Protein AF-A0A2G1Z2D2-F1 (afdb_monomer_lite)

Foldseek 3Di:
DDPDPDVLQDADDDDDVVCVVVCVVVLQVVLCPDPPNPVDSCPVQDADPVRHSCPVVQVVVQVVCVVVPNDDPQDTPCVVVVVVLVQCVVQVNDPLVSCRNSSPPVHDDDDPDPVCHPPGPGDDD

Sequence (125 aa):
MSKKKTVQSQRRVPLHSTLIKSGFPEYLDAATKSENYNKRLFPEIKKGSDGYYSHNYSKKFSRYIKAIKIKTPKTVFHSLRHNFKDALDMGGVEDSHQDALMGHTDYKKAKSTYVFCEKYPVFTR

Radius of gyration: 17.02 Å; chains: 1; bounding box: 34×38×42 Å

Structure (mmCIF, N/CA/C/O backbone):
data_AF-A0A2G1Z2D2-F1
#
_entry.id   AF-A0A2G1Z2D2-F1
#
loop_
_atom_site.group_PDB
_atom_site.id
_atom_site.type_symbol
_atom_site.label_atom_id
_atom_site.label_alt_id
_atom_site.label_comp_id
_atom_site.label_asym_id
_atom_site.label_entity_id
_atom_site.label_seq_id
_atom_site.pdbx_PDB_ins_code
_atom_site.Cartn_x
_atom_site.Cartn_y
_atom_site.Cartn_z
_atom_site.occupancy
_atom_site.B_iso_or_equiv
_atom_site.auth_seq_id
_atom_site.auth_comp_id
_atom_site.auth_asym_id
_atom_site.auth_atom_id
_atom_site.pdbx_PDB_model_num
ATOM 1 N N . MET A 1 1 ? 14.644 19.393 8.435 1.00 39.84 1 MET A N 1
ATOM 2 C CA . MET A 1 1 ? 15.428 18.516 7.532 1.00 39.84 1 MET A CA 1
ATOM 3 C C . MET A 1 1 ? 15.294 17.069 8.010 1.00 39.84 1 MET A C 1
ATOM 5 O O . MET A 1 1 ? 15.581 16.827 9.171 1.00 39.84 1 MET A O 1
ATOM 9 N N . SER A 1 2 ? 14.835 16.117 7.188 1.00 38.75 2 SER A N 1
ATOM 10 C CA . SER A 1 2 ? 14.867 14.677 7.523 1.00 38.75 2 SER A CA 1
ATOM 11 C C . SER A 1 2 ? 15.668 13.945 6.444 1.00 38.75 2 SER A C 1
ATOM 13 O O . SER A 1 2 ? 15.372 14.080 5.256 1.00 38.75 2 SER A O 1
ATOM 15 N N . LYS A 1 3 ? 16.734 13.260 6.879 1.00 42.84 3 LYS A N 1
ATOM 16 C CA . LYS A 1 3 ? 17.691 12.488 6.071 1.00 42.84 3 LYS A CA 1
ATOM 17 C C . LYS A 1 3 ? 16.948 11.493 5.160 1.00 42.84 3 LYS A C 1
ATOM 19 O O . LYS A 1 3 ? 16.126 10.732 5.653 1.00 42.84 3 LYS A O 1
ATOM 24 N N . LYS A 1 4 ? 17.325 11.446 3.872 1.00 43.22 4 LYS A N 1
ATOM 25 C CA . LYS A 1 4 ? 16.846 10.539 2.794 1.00 43.22 4 LYS A CA 1
ATOM 26 C C . LYS A 1 4 ? 15.600 10.969 1.999 1.00 43.22 4 LYS A C 1
ATOM 28 O O . LYS A 1 4 ? 14.721 10.159 1.730 1.00 43.22 4 LYS A O 1
ATOM 33 N N . LYS A 1 5 ? 15.541 12.217 1.533 1.00 43.44 5 LYS A N 1
ATOM 34 C CA . LYS A 1 5 ? 14.667 12.594 0.404 1.00 43.44 5 LYS A CA 1
ATOM 35 C C . LYS A 1 5 ? 15.523 12.952 -0.807 1.00 43.44 5 LYS A C 1
ATOM 37 O O . LYS A 1 5 ? 15.599 14.110 -1.194 1.00 43.44 5 LYS A O 1
ATOM 42 N N . THR A 1 6 ? 16.245 11.980 -1.357 1.00 56.56 6 THR A N 1
ATOM 43 C CA . THR A 1 6 ? 16.881 12.165 -2.667 1.00 56.56 6 THR A CA 1
ATOM 44 C C . THR A 1 6 ? 15.793 12.111 -3.737 1.00 56.56 6 THR A C 1
ATOM 46 O O . THR A 1 6 ? 14.814 11.378 -3.587 1.00 56.56 6 THR A O 1
ATOM 49 N N . VAL A 1 7 ? 15.943 12.868 -4.828 1.00 56.59 7 VAL A N 1
ATOM 50 C CA . VAL A 1 7 ? 15.008 12.844 -5.975 1.00 56.59 7 VAL A CA 1
ATOM 51 C C . VAL A 1 7 ? 14.802 11.412 -6.495 1.00 56.59 7 VAL A C 1
ATOM 53 O O . VAL A 1 7 ? 13.710 11.046 -6.905 1.00 56.59 7 VAL A O 1
ATOM 56 N N . GLN A 1 8 ? 15.823 10.564 -6.347 1.00 58.69 8 GLN A N 1
ATOM 57 C CA . GLN A 1 8 ? 15.811 9.138 -6.683 1.00 58.69 8 GLN A CA 1
ATOM 58 C C . GLN A 1 8 ? 14.801 8.294 -5.878 1.00 58.69 8 GLN A C 1
ATOM 60 O O . GLN A 1 8 ? 14.470 7.190 -6.288 1.00 58.69 8 GLN A O 1
ATOM 65 N N . SER A 1 9 ? 14.294 8.789 -4.742 1.00 66.75 9 SER A N 1
ATOM 66 C CA . SER A 1 9 ? 13.276 8.089 -3.939 1.00 66.75 9 SER A CA 1
ATOM 67 C C . SER A 1 9 ? 11.844 8.287 -4.451 1.00 66.75 9 SER A C 1
ATOM 69 O O . SER A 1 9 ? 10.944 7.534 -4.067 1.00 66.75 9 SER A O 1
ATOM 71 N N . GLN A 1 10 ? 11.618 9.288 -5.310 1.00 78.19 10 GLN A N 1
ATOM 72 C CA . GLN A 1 10 ? 10.324 9.516 -5.942 1.00 78.19 10 GLN A CA 1
ATOM 73 C C . GLN A 1 10 ? 10.162 8.582 -7.138 1.00 78.19 10 GLN A C 1
ATOM 75 O O . GLN A 1 10 ? 11.018 8.519 -8.015 1.00 78.19 10 GLN A O 1
ATOM 80 N N . ARG A 1 11 ? 9.032 7.878 -7.190 1.00 82.00 11 ARG A N 1
ATOM 81 C CA . ARG A 1 11 ? 8.704 6.956 -8.278 1.00 82.00 11 ARG A CA 1
ATOM 82 C C . ARG A 1 11 ? 7.260 7.128 -8.714 1.00 82.00 11 ARG A C 1
ATOM 84 O O . ARG A 1 11 ? 6.391 7.432 -7.898 1.00 82.00 11 ARG A O 1
ATOM 91 N N . ARG A 1 12 ? 7.022 6.931 -10.009 1.00 82.19 12 ARG A N 1
ATOM 92 C CA . ARG A 1 12 ? 5.683 6.877 -10.599 1.00 82.19 12 ARG A CA 1
ATOM 93 C C . ARG A 1 12 ? 5.265 5.415 -10.675 1.00 82.19 12 ARG A C 1
ATOM 95 O O . ARG A 1 12 ? 5.968 4.614 -11.284 1.00 82.19 12 ARG A O 1
ATOM 102 N N . VAL A 1 13 ? 4.152 5.083 -10.029 1.00 84.31 13 VAL A N 1
ATOM 103 C CA . VAL A 1 13 ? 3.588 3.730 -9.999 1.00 84.31 13 VAL A CA 1
ATOM 104 C C . VAL A 1 13 ? 2.246 3.776 -10.729 1.00 84.31 13 VAL A C 1
ATOM 106 O O . VAL A 1 13 ? 1.425 4.628 -10.381 1.00 84.31 13 VAL A O 1
ATOM 109 N N . PRO A 1 14 ?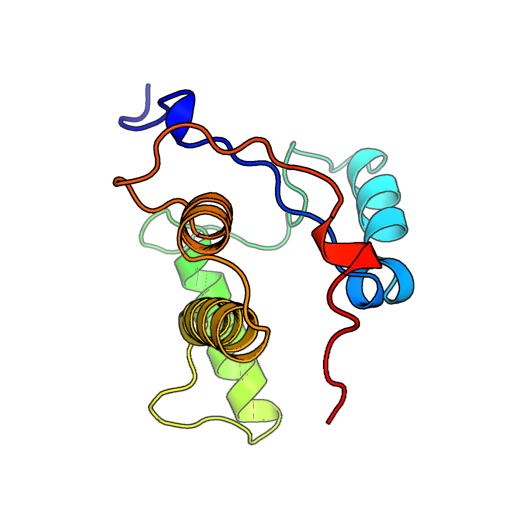 2.017 2.920 -11.740 1.00 84.56 14 PRO A N 1
ATOM 110 C CA . PRO A 1 14 ? 0.735 2.868 -12.425 1.00 84.56 14 PRO A CA 1
ATOM 111 C C . PRO A 1 14 ? -0.360 2.402 -11.461 1.00 84.56 14 PRO A C 1
ATOM 113 O O . PRO A 1 14 ? -0.146 1.508 -10.640 1.00 84.56 14 PRO A O 1
ATOM 116 N N . LEU A 1 15 ? -1.543 3.009 -11.563 1.00 84.06 15 LEU A N 1
ATOM 117 C CA . LEU A 1 15 ? -2.716 2.554 -10.824 1.00 84.06 15 LEU A CA 1
ATOM 118 C C . LEU A 1 15 ? -3.388 1.420 -11.589 1.00 84.06 15 LEU A C 1
ATOM 120 O O . LEU A 1 15 ? -3.710 1.551 -12.766 1.00 84.06 15 LEU A O 1
ATOM 124 N N . HIS A 1 16 ? -3.606 0.306 -10.898 1.00 85.56 16 HIS A N 1
ATOM 125 C CA . HIS A 1 16 ? -4.280 -0.845 -11.473 1.00 85.56 16 HIS A CA 1
ATOM 126 C C . HIS A 1 16 ? -5.771 -0.555 -11.724 1.00 85.56 16 HIS A C 1
ATOM 128 O O . HIS A 1 16 ? -6.414 0.120 -10.916 1.00 85.56 16 HIS A O 1
ATOM 134 N N . SER A 1 17 ? -6.353 -1.117 -12.789 1.00 88.38 17 SER A N 1
ATOM 135 C CA . SER A 1 17 ? -7.762 -0.896 -13.160 1.00 88.38 17 SER A CA 1
ATOM 136 C C . SER A 1 17 ? -8.745 -1.279 -12.048 1.00 88.38 17 SER A C 1
ATOM 138 O O . SER A 1 17 ? -9.753 -0.606 -11.860 1.00 88.38 17 SER A O 1
ATOM 140 N N . THR A 1 18 ? -8.430 -2.299 -11.245 1.00 89.62 18 THR A N 1
ATOM 141 C CA . THR A 1 18 ? -9.212 -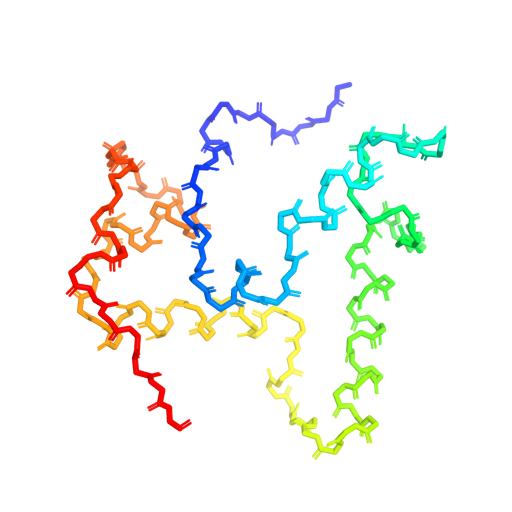2.663 -10.050 1.00 89.62 18 THR A CA 1
ATOM 142 C C . THR A 1 18 ? -9.284 -1.527 -9.031 1.00 89.62 18 THR A C 1
ATOM 144 O O . THR A 1 18 ? -10.342 -1.314 -8.452 1.00 89.62 18 THR A O 1
ATOM 147 N N . LEU A 1 19 ? -8.196 -0.772 -8.824 1.00 87.69 19 LEU A N 1
ATOM 148 C CA . LEU A 1 19 ? -8.198 0.370 -7.900 1.00 87.69 19 LEU A CA 1
ATOM 149 C C . LEU A 1 19 ? -9.063 1.509 -8.439 1.00 87.69 19 LEU A C 1
ATOM 151 O O . LEU A 1 19 ? -9.819 2.115 -7.682 1.00 87.69 19 LEU A O 1
ATOM 155 N N . ILE A 1 20 ? -8.996 1.748 -9.749 1.00 89.50 20 ILE A N 1
ATOM 156 C CA . ILE A 1 20 ? -9.851 2.724 -10.433 1.00 89.50 20 ILE A CA 1
ATOM 157 C C . ILE A 1 20 ? -11.320 2.335 -10.242 1.00 89.50 20 ILE A C 1
ATOM 159 O O . ILE A 1 20 ? -12.093 3.108 -9.694 1.00 89.50 20 ILE A O 1
ATOM 163 N N . LYS A 1 21 ? -11.679 1.090 -10.577 1.00 91.06 21 LYS A N 1
ATOM 164 C CA . LYS A 1 21 ? -13.044 0.561 -10.422 1.00 91.06 21 LYS A CA 1
ATOM 165 C C . LYS A 1 21 ? -13.531 0.544 -8.971 1.00 91.06 21 LYS A C 1
ATOM 167 O O . LYS A 1 21 ? -14.728 0.645 -8.741 1.00 91.06 21 LYS A O 1
ATOM 172 N N . SER A 1 22 ? -12.629 0.414 -7.996 1.00 92.44 22 SER A N 1
ATOM 173 C CA . SER A 1 22 ? -12.979 0.463 -6.569 1.00 92.44 22 SER A CA 1
ATOM 174 C C . SER A 1 22 ? -13.279 1.869 -6.038 1.00 92.44 22 SER A C 1
ATOM 176 O O . SER A 1 22 ? -13.572 2.007 -4.853 1.00 92.44 22 SER A O 1
ATOM 178 N N . GLY A 1 23 ? -13.196 2.904 -6.878 1.00 92.31 23 GLY A N 1
ATOM 179 C CA . GLY A 1 23 ? -13.510 4.274 -6.484 1.00 92.31 23 GLY A CA 1
ATOM 180 C C . GLY A 1 23 ? -12.318 5.062 -5.924 1.00 92.31 23 GLY A C 1
ATOM 181 O O . GLY A 1 23 ? -12.502 6.026 -5.179 1.00 92.31 23 GLY A O 1
ATOM 182 N N . PHE A 1 24 ? -11.075 4.624 -6.176 1.00 91.94 24 PHE A N 1
ATOM 183 C CA . PHE A 1 24 ? -9.894 5.295 -5.617 1.00 91.94 24 PHE A CA 1
ATOM 184 C C . PHE A 1 24 ? -9.698 6.735 -6.140 1.00 91.94 24 PHE A C 1
ATOM 186 O O . PHE A 1 24 ? -9.378 7.604 -5.325 1.00 91.94 24 PHE A O 1
ATOM 193 N N . PRO A 1 25 ? -9.884 7.033 -7.444 1.00 90.75 25 PRO A N 1
ATOM 194 C CA . PRO A 1 25 ? -9.832 8.407 -7.948 1.00 90.75 25 PRO A CA 1
ATOM 195 C C . PRO A 1 25 ? -10.869 9.331 -7.300 1.00 90.75 25 PRO A C 1
ATOM 197 O O . PRO A 1 25 ? -10.543 10.457 -6.930 1.00 90.75 25 PRO A O 1
ATOM 200 N N . GLU A 1 26 ? -12.088 8.840 -7.106 1.00 92.19 26 GLU A N 1
ATOM 201 C CA . GLU A 1 26 ? -13.205 9.559 -6.495 1.00 92.19 26 GLU A CA 1
ATOM 202 C C . GLU A 1 26 ? -12.912 9.852 -5.023 1.00 92.19 26 GLU A C 1
ATOM 204 O O . GLU A 1 26 ? -13.106 10.973 -4.552 1.00 92.19 26 GLU A O 1
ATOM 209 N N . TYR A 1 27 ? -12.365 8.867 -4.304 1.00 90.62 27 TYR A N 1
ATOM 210 C CA . TYR A 1 27 ? -11.886 9.059 -2.939 1.00 90.62 27 TYR A CA 1
ATOM 211 C C . TYR A 1 27 ? -10.787 10.127 -2.862 1.00 90.62 27 TYR A C 1
ATOM 213 O O . TYR A 1 27 ? -10.800 10.956 -1.952 1.00 90.62 27 TYR A O 1
ATOM 221 N N . LEU A 1 28 ? -9.846 10.132 -3.810 1.00 89.94 28 LEU A N 1
ATOM 222 C CA . LEU A 1 28 ? -8.770 11.121 -3.859 1.00 89.94 28 LEU A CA 1
ATOM 223 C C . LEU A 1 28 ? -9.313 12.531 -4.104 1.00 89.94 28 LEU A C 1
ATOM 225 O O . LEU A 1 28 ? -8.930 13.456 -3.388 1.00 89.94 28 LEU A O 1
ATOM 229 N N . ASP A 1 29 ? -10.225 12.689 -5.060 1.00 90.88 29 ASP A N 1
ATOM 230 C CA . ASP A 1 29 ? -10.868 13.972 -5.345 1.00 90.88 29 ASP A CA 1
ATOM 231 C C . ASP A 1 29 ? -11.623 14.496 -4.112 1.00 90.88 29 ASP A C 1
ATOM 233 O O . ASP A 1 29 ? -11.349 15.603 -3.639 1.00 90.88 29 ASP A O 1
ATOM 237 N N . ALA A 1 30 ? -12.466 13.658 -3.501 1.00 89.81 30 ALA A N 1
ATOM 238 C CA . ALA A 1 30 ? -13.200 14.000 -2.283 1.00 89.81 30 ALA A CA 1
ATOM 239 C C . ALA A 1 30 ? -12.268 14.364 -1.113 1.00 89.81 30 ALA A C 1
ATOM 241 O O . ALA A 1 30 ? -12.495 15.354 -0.414 1.00 89.81 30 ALA A O 1
ATOM 242 N N . ALA A 1 31 ? -11.187 13.604 -0.912 1.00 87.94 31 ALA A N 1
ATOM 243 C CA . ALA A 1 31 ? -10.222 13.862 0.152 1.00 87.94 31 ALA A CA 1
ATOM 244 C C . ALA A 1 31 ? -9.487 15.195 -0.042 1.00 87.94 31 ALA A C 1
ATOM 246 O O . ALA A 1 31 ? -9.243 15.894 0.938 1.00 87.94 31 ALA A O 1
ATOM 247 N N . THR A 1 32 ? -9.146 15.562 -1.282 1.00 86.19 32 THR A N 1
ATOM 248 C CA . THR A 1 32 ? -8.444 16.826 -1.577 1.00 86.19 32 THR A CA 1
ATOM 249 C C . THR A 1 32 ? -9.332 18.062 -1.462 1.00 86.19 32 THR A C 1
ATOM 251 O O . THR A 1 32 ? -8.822 19.141 -1.166 1.00 86.19 32 THR A O 1
ATOM 254 N N . LYS A 1 33 ? -10.645 17.905 -1.658 1.00 87.38 33 LYS A N 1
ATOM 255 C CA . LYS A 1 33 ? -11.643 18.980 -1.538 1.00 87.38 33 LYS A CA 1
ATOM 256 C C . LYS A 1 33 ? -12.194 19.151 -0.121 1.00 87.38 33 LYS A C 1
ATOM 258 O O . LYS A 1 33 ? -12.870 20.137 0.151 1.00 87.38 33 LYS A O 1
ATOM 263 N N . SER A 1 34 ? -11.930 18.207 0.780 1.00 84.69 34 SER A N 1
ATOM 264 C CA . SER A 1 34 ? -12.376 18.291 2.171 1.00 84.69 34 SER A CA 1
ATOM 265 C C . SER A 1 34 ? -11.671 19.425 2.922 1.00 84.69 34 SER A C 1
ATOM 267 O O . SER A 1 34 ? -10.454 19.573 2.835 1.00 84.69 34 SER A O 1
ATOM 269 N N . GLU A 1 35 ? -12.411 20.152 3.761 1.00 80.38 35 GLU A N 1
ATOM 270 C CA . GLU A 1 35 ? -11.862 21.177 4.666 1.00 80.38 35 GLU A CA 1
ATOM 271 C C . GLU A 1 35 ? -10.792 20.621 5.625 1.00 80.38 35 GLU A C 1
ATOM 273 O O . GLU A 1 35 ? -9.904 21.341 6.075 1.00 80.38 35 GLU A O 1
ATOM 278 N N . ASN A 1 36 ? -10.824 19.311 5.890 1.00 76.94 36 ASN A N 1
ATOM 279 C CA . ASN A 1 36 ? -9.856 18.615 6.739 1.00 76.94 36 ASN A CA 1
ATOM 280 C C . ASN A 1 36 ? -8.605 18.128 5.979 1.00 76.94 36 ASN A C 1
ATOM 282 O O . ASN A 1 36 ? -7.794 17.376 6.538 1.00 76.94 36 ASN A O 1
ATOM 286 N N . TYR A 1 37 ? -8.429 18.512 4.709 1.00 80.19 37 TYR A N 1
ATOM 287 C CA . TYR A 1 37 ? -7.289 18.085 3.904 1.00 80.19 37 TYR A CA 1
ATOM 288 C C . TYR A 1 37 ? -5.974 18.671 4.430 1.00 80.19 37 TYR A C 1
ATOM 290 O O . TYR A 1 37 ? -5.607 19.820 4.194 1.00 80.19 37 TYR A O 1
ATOM 298 N N . ASN A 1 38 ? -5.195 17.834 5.110 1.00 79.75 38 ASN A N 1
ATOM 299 C CA . ASN A 1 38 ? -3.917 18.212 5.715 1.00 79.75 38 ASN A CA 1
ATOM 300 C C . ASN A 1 38 ? -2.701 17.722 4.908 1.00 79.75 38 ASN A C 1
ATOM 302 O O . ASN A 1 38 ? -1.649 17.417 5.477 1.00 79.75 38 ASN A O 1
ATOM 306 N N . LYS A 1 39 ? -2.837 17.632 3.575 1.00 84.00 39 LYS A N 1
ATOM 307 C CA . LYS A 1 39 ? -1.838 17.057 2.647 1.00 84.00 39 LYS A CA 1
ATOM 308 C C . LYS A 1 39 ? -1.613 15.547 2.805 1.00 84.00 39 LYS A C 1
ATOM 310 O O . LYS A 1 39 ? -0.642 15.010 2.267 1.00 84.00 39 LYS A O 1
ATOM 315 N N . ARG A 1 40 ? -2.478 14.842 3.542 1.00 84.12 40 ARG A N 1
ATOM 316 C CA . ARG A 1 40 ? -2.475 13.377 3.638 1.00 84.12 40 ARG A CA 1
ATOM 317 C C . ARG A 1 40 ? -3.780 12.822 3.107 1.00 84.12 40 ARG A C 1
ATOM 319 O O . ARG A 1 40 ? -4.846 13.292 3.473 1.00 84.12 40 ARG A O 1
ATOM 326 N N . LEU A 1 41 ? -3.661 11.755 2.327 1.00 86.44 41 LEU A N 1
ATOM 327 C CA . LEU A 1 41 ? -4.811 11.054 1.776 1.00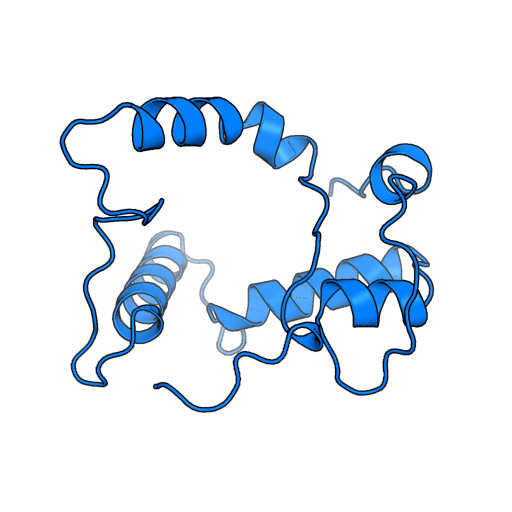 86.44 41 LEU A CA 1
ATOM 328 C C . LEU A 1 41 ? -5.588 10.264 2.848 1.00 86.44 41 LEU A C 1
ATOM 330 O O . LEU A 1 41 ? -6.800 10.192 2.779 1.00 86.44 41 LEU A O 1
ATOM 334 N N . PHE A 1 42 ? -4.890 9.744 3.867 1.00 87.31 42 PHE A N 1
ATOM 335 C CA . PHE A 1 42 ? -5.474 8.976 4.978 1.00 87.31 42 PHE A CA 1
ATOM 336 C C . PHE A 1 42 ? -5.234 9.696 6.323 1.00 87.31 42 PHE A C 1
ATOM 338 O O . PHE A 1 42 ? -4.258 9.381 7.031 1.00 87.31 42 PHE A O 1
ATOM 345 N N . PRO A 1 43 ? -6.026 10.735 6.657 1.00 85.25 43 PRO A N 1
ATOM 346 C CA . PRO A 1 43 ? -5.863 11.518 7.885 1.00 85.25 43 PRO A CA 1
ATOM 347 C C . PRO A 1 43 ? -6.192 10.730 9.165 1.00 85.25 43 PRO A C 1
ATOM 349 O O . PRO A 1 43 ? -5.661 11.036 10.234 1.00 85.25 43 PRO A O 1
ATOM 352 N N . GLU A 1 44 ? -7.002 9.678 9.070 1.00 85.12 44 GLU A N 1
ATOM 353 C CA . GLU A 1 44 ? -7.416 8.816 10.179 1.00 85.12 44 GLU A CA 1
ATOM 354 C C . GLU A 1 44 ? -6.281 7.931 10.725 1.00 85.12 44 GLU A C 1
ATOM 356 O O . GLU A 1 44 ? -6.343 7.438 11.857 1.00 85.12 44 GLU A O 1
ATOM 361 N N . ILE A 1 45 ? -5.211 7.734 9.946 1.00 88.25 45 ILE A N 1
ATOM 362 C CA . ILE A 1 45 ? -4.036 6.980 10.383 1.00 88.25 45 ILE A CA 1
ATOM 363 C C . ILE A 1 45 ? -3.173 7.881 11.270 1.00 88.25 45 ILE A C 1
ATOM 365 O O . ILE A 1 45 ? -2.384 8.697 10.790 1.00 88.25 45 ILE A O 1
ATOM 369 N N . LYS A 1 46 ? -3.287 7.688 12.586 1.00 88.62 46 LYS A N 1
ATOM 370 C CA . LYS A 1 46 ? -2.469 8.373 13.599 1.00 88.62 46 LYS A CA 1
ATOM 371 C C . LYS A 1 46 ? -1.076 7.745 13.717 1.00 88.62 46 LYS A C 1
ATOM 373 O O . LYS A 1 46 ? -0.918 6.538 13.514 1.00 88.62 46 LYS A O 1
ATOM 378 N N . LYS A 1 47 ? -0.070 8.546 14.089 1.00 90.00 47 LYS A N 1
ATOM 379 C CA . LYS A 1 47 ? 1.283 8.051 14.407 1.00 90.00 47 LYS A CA 1
ATOM 380 C C . LYS A 1 47 ? 1.235 7.069 15.581 1.00 90.00 47 LYS A C 1
ATOM 382 O O . LYS A 1 47 ? 0.449 7.259 16.508 1.00 90.00 47 LYS A O 1
ATOM 387 N N . GLY A 1 48 ? 2.052 6.023 15.517 1.00 87.81 48 GLY A N 1
ATOM 388 C CA . GLY A 1 48 ? 2.314 5.139 16.647 1.00 87.81 48 GLY A CA 1
ATOM 389 C C . GLY A 1 48 ? 3.234 5.785 17.677 1.00 87.81 48 GLY A C 1
ATOM 390 O O . GLY A 1 48 ? 3.722 6.900 17.487 1.00 87.81 48 GLY A O 1
ATOM 391 N N . SER A 1 49 ? 3.499 5.048 18.755 1.00 86.69 49 SER A N 1
ATOM 392 C CA . SER A 1 49 ? 4.454 5.438 19.801 1.00 86.69 49 SER A CA 1
ATOM 393 C C . SER A 1 49 ? 5.886 5.591 19.281 1.00 86.69 49 SER A C 1
ATOM 395 O O . SER A 1 49 ? 6.674 6.326 19.857 1.00 86.69 49 SER A O 1
ATOM 397 N N . ASP A 1 50 ? 6.211 4.937 18.166 1.00 86.56 50 ASP A N 1
ATOM 398 C CA . ASP A 1 50 ? 7.489 5.041 17.457 1.00 86.56 50 ASP A CA 1
ATOM 399 C C . ASP A 1 50 ? 7.584 6.275 16.538 1.00 86.56 50 ASP A C 1
ATOM 401 O O . ASP A 1 50 ? 8.576 6.460 15.835 1.00 86.56 50 ASP A O 1
ATOM 405 N N . GLY A 1 51 ? 6.546 7.118 16.506 1.00 88.25 51 GLY A N 1
ATOM 406 C CA . GLY A 1 51 ? 6.473 8.298 15.647 1.00 88.25 51 GLY A CA 1
ATOM 407 C C . GLY A 1 51 ? 6.151 7.993 14.179 1.00 88.25 51 GLY A C 1
ATOM 408 O O . GLY A 1 51 ? 5.971 8.933 13.392 1.00 88.25 51 GLY A O 1
ATOM 409 N N . TYR A 1 52 ? 6.014 6.717 13.802 1.00 88.56 52 TYR A N 1
ATOM 410 C CA . TYR A 1 52 ? 5.702 6.289 12.442 1.00 88.56 52 TYR A CA 1
ATOM 411 C C . TYR A 1 52 ? 4.210 5.997 12.266 1.00 88.56 52 TYR A C 1
ATOM 413 O O . TYR A 1 52 ? 3.512 5.497 13.144 1.00 88.56 52 TYR A O 1
ATOM 421 N N . TYR A 1 53 ? 3.693 6.279 11.072 1.00 88.44 53 TYR A N 1
ATOM 422 C CA . TYR A 1 53 ? 2.300 5.979 10.722 1.00 88.44 53 TYR A CA 1
ATOM 423 C C . TYR A 1 53 ? 2.067 4.491 10.429 1.00 88.44 53 TYR A C 1
ATOM 425 O O . TYR A 1 53 ? 0.959 3.982 10.601 1.00 88.44 53 TYR A O 1
ATOM 433 N N . SER A 1 54 ? 3.118 3.779 10.012 1.00 88.12 54 SER A N 1
ATOM 434 C CA . SER A 1 54 ? 3.070 2.352 9.689 1.00 88.12 54 SER A CA 1
ATOM 435 C C . SER A 1 54 ? 2.754 1.486 10.904 1.00 88.12 54 SER A C 1
ATOM 437 O O . SER A 1 54 ? 2.116 0.449 10.740 1.00 88.12 54 SER A O 1
ATOM 439 N N . HIS A 1 55 ? 3.144 1.900 12.111 1.00 88.12 55 HIS A N 1
ATOM 440 C CA . HIS A 1 55 ? 2.960 1.127 13.338 1.00 88.12 55 HIS A CA 1
ATOM 441 C C . HIS A 1 55 ? 1.490 0.800 13.613 1.00 88.12 55 HIS A C 1
ATOM 443 O O . HIS A 1 55 ? 1.082 -0.363 13.681 1.00 88.12 55 HIS A O 1
ATOM 449 N N . ASN A 1 56 ? 0.669 1.845 13.723 1.00 90.31 56 ASN A N 1
ATOM 450 C CA . ASN A 1 56 ? -0.753 1.704 14.010 1.00 90.31 56 ASN A CA 1
ATOM 451 C C . ASN A 1 56 ? -1.490 1.033 12.854 1.00 90.31 56 ASN A C 1
ATOM 453 O O . ASN A 1 56 ? -2.356 0.185 13.088 1.00 90.31 56 ASN A O 1
ATOM 457 N N . TYR A 1 57 ? -1.120 1.360 11.613 1.00 91.31 57 TYR A N 1
ATOM 458 C CA . TYR A 1 57 ? -1.743 0.752 10.446 1.00 91.31 57 TYR A CA 1
ATOM 459 C C . TYR A 1 57 ? -1.432 -0.745 10.341 1.00 91.31 57 TYR A C 1
ATOM 461 O O . TYR A 1 57 ? -2.341 -1.544 10.142 1.00 91.31 57 TYR A O 1
ATOM 469 N N . SER A 1 58 ? -0.185 -1.158 10.581 1.00 91.12 58 SER A N 1
ATOM 470 C CA . SER A 1 58 ? 0.215 -2.573 10.558 1.00 91.12 58 SER A CA 1
ATOM 471 C C . SER A 1 58 ? -0.520 -3.387 11.625 1.00 91.12 58 SER A C 1
ATOM 473 O O . SER A 1 58 ? -0.927 -4.525 11.370 1.00 91.12 58 SER A O 1
ATOM 475 N N . LYS A 1 59 ? -0.764 -2.797 12.805 1.00 90.50 59 LYS A N 1
ATOM 476 C CA . LYS A 1 59 ? -1.614 -3.390 13.850 1.00 90.50 59 LYS A CA 1
ATOM 477 C C . LYS A 1 59 ? -3.078 -3.491 13.408 1.00 90.50 59 LYS A C 1
ATOM 479 O O . LYS A 1 59 ? -3.679 -4.551 13.580 1.00 90.50 59 LYS A O 1
ATOM 484 N N . LYS A 1 60 ? -3.647 -2.430 12.816 1.00 92.19 60 LYS A N 1
ATOM 485 C CA . LYS A 1 60 ? -5.018 -2.432 12.263 1.00 92.19 60 LYS A CA 1
ATOM 486 C C . LYS A 1 60 ? -5.175 -3.514 11.191 1.00 92.19 60 LYS A C 1
ATOM 488 O O . LYS A 1 60 ? -6.088 -4.324 11.294 1.00 92.19 60 LYS A O 1
ATOM 493 N N . PHE A 1 61 ? -4.245 -3.584 10.241 1.00 92.81 61 PHE A N 1
ATOM 494 C CA . PHE A 1 61 ? -4.206 -4.606 9.196 1.00 92.81 61 PHE A CA 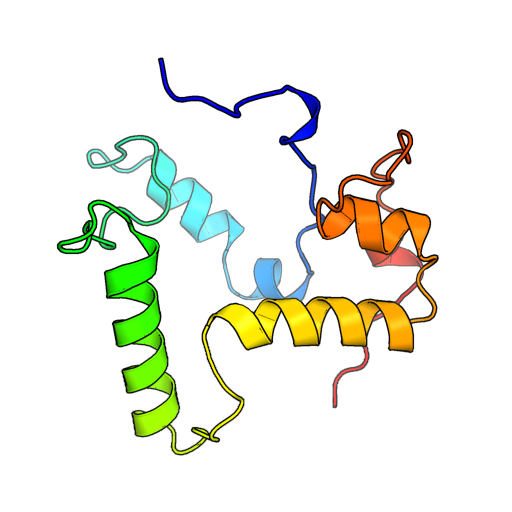1
ATOM 495 C C . PHE A 1 61 ? -4.114 -6.016 9.785 1.00 92.81 61 PHE A C 1
ATOM 497 O O . PHE A 1 61 ? -4.888 -6.890 9.415 1.00 92.81 61 PHE A O 1
ATOM 504 N N . SER A 1 62 ? -3.234 -6.226 10.769 1.00 92.44 62 SER A N 1
ATOM 505 C CA . SER A 1 62 ? -3.093 -7.524 11.441 1.00 92.44 62 SER A CA 1
ATOM 506 C C . SER A 1 62 ? -4.368 -7.962 12.168 1.00 92.44 62 SER A C 1
ATOM 508 O O . SER A 1 62 ? -4.670 -9.152 12.190 1.00 92.44 62 SER A O 1
ATOM 510 N N . ARG A 1 63 ? -5.122 -7.027 12.761 1.00 94.19 63 ARG A N 1
ATOM 511 C CA . ARG A 1 63 ? -6.443 -7.315 13.346 1.00 94.19 63 ARG A CA 1
ATOM 512 C C . ARG A 1 63 ? -7.479 -7.629 12.270 1.00 94.19 63 ARG A C 1
ATOM 514 O O . ARG A 1 63 ? -8.223 -8.586 12.431 1.00 94.19 63 ARG A O 1
ATOM 521 N N . TYR A 1 64 ? -7.482 -6.872 11.176 1.00 94.44 64 TYR A N 1
ATOM 522 C CA . TYR A 1 64 ? -8.390 -7.086 10.051 1.00 94.44 64 TYR A CA 1
ATOM 523 C C . TYR A 1 64 ? -8.240 -8.492 9.456 1.00 94.44 64 TYR A C 1
ATOM 525 O O . TYR A 1 64 ? -9.207 -9.245 9.442 1.00 94.44 64 TYR A O 1
ATOM 533 N N . ILE A 1 65 ? -7.023 -8.901 9.080 1.00 94.44 65 ILE A N 1
ATOM 534 C CA . ILE A 1 65 ? -6.777 -10.234 8.496 1.00 94.44 65 ILE A CA 1
ATOM 535 C C . ILE A 1 65 ? -7.074 -11.386 9.469 1.00 94.44 65 ILE A C 1
ATOM 537 O O . ILE A 1 65 ? -7.424 -12.481 9.035 1.00 94.44 65 ILE A O 1
ATOM 541 N N . LYS A 1 66 ? -6.958 -11.148 10.785 1.00 94.19 66 LYS A N 1
ATOM 542 C CA . LYS A 1 66 ? -7.409 -12.098 11.814 1.00 94.19 66 LYS A CA 1
ATOM 543 C C . LYS A 1 66 ? -8.934 -12.197 11.845 1.00 94.19 66 LYS A C 1
ATOM 545 O O . LYS A 1 66 ? -9.452 -13.305 11.892 1.00 94.19 66 LYS A O 1
ATOM 550 N N . ALA A 1 67 ? -9.637 -11.065 11.791 1.00 96.00 67 ALA A N 1
ATOM 551 C CA . ALA A 1 67 ? -11.098 -11.018 11.823 1.00 96.00 67 ALA A CA 1
ATOM 552 C C . ALA A 1 67 ? -11.726 -11.742 10.622 1.00 96.00 67 ALA A C 1
ATOM 554 O O . ALA A 1 67 ? -12.665 -12.510 10.798 1.00 96.00 67 ALA A O 1
ATOM 555 N N . ILE A 1 68 ? -11.152 -11.581 9.426 1.00 96.06 68 ILE A N 1
ATOM 556 C CA . ILE A 1 68 ? -11.595 -12.299 8.218 1.00 96.06 68 ILE A CA 1
ATOM 557 C C . ILE A 1 68 ? -10.984 -13.708 8.084 1.00 96.06 68 ILE A C 1
ATOM 559 O O . ILE A 1 68 ? -11.120 -14.337 7.043 1.00 96.06 68 ILE A O 1
ATOM 563 N N . LYS A 1 69 ? -10.309 -14.212 9.130 1.00 94.56 69 LYS A N 1
ATOM 564 C CA . LYS A 1 69 ? -9.769 -15.581 9.235 1.00 94.56 69 LYS A CA 1
ATOM 565 C C . LYS A 1 69 ? -8.744 -15.983 8.157 1.00 94.56 69 LYS A C 1
ATOM 567 O O . LYS A 1 69 ? -8.602 -17.164 7.866 1.00 94.56 69 LYS A O 1
ATOM 572 N N . ILE A 1 70 ? -7.967 -15.035 7.624 1.00 92.50 70 ILE A N 1
ATOM 573 C CA . ILE A 1 70 ? -6.898 -15.311 6.633 1.00 92.50 70 ILE A CA 1
ATOM 574 C C . ILE A 1 70 ? -5.476 -15.139 7.192 1.00 92.50 70 ILE A C 1
ATOM 576 O O . ILE A 1 70 ? -4.495 -15.118 6.448 1.00 92.50 70 ILE A O 1
ATOM 580 N N . LYS A 1 71 ? -5.333 -14.963 8.511 1.00 90.75 71 LYS A N 1
ATOM 581 C CA . LYS A 1 71 ? -4.030 -14.745 9.148 1.00 90.75 71 LYS A CA 1
ATOM 582 C C . LYS A 1 71 ? -3.187 -16.025 9.131 1.00 90.75 71 LYS A C 1
ATOM 584 O O . LYS A 1 71 ? -3.498 -16.992 9.812 1.00 90.75 71 LYS A O 1
ATOM 589 N N . THR A 1 72 ? -2.038 -15.954 8.472 1.00 89.31 72 THR A N 1
ATOM 590 C CA . THR A 1 72 ? -0.925 -16.913 8.566 1.00 89.31 72 THR A CA 1
ATOM 591 C C . THR A 1 72 ? 0.305 -16.269 9.231 1.00 89.31 72 THR A C 1
ATOM 593 O O . THR A 1 72 ? 0.381 -15.031 9.302 1.00 89.31 72 THR A O 1
ATOM 596 N N . PRO A 1 73 ? 1.311 -17.056 9.670 1.00 87.38 73 PRO A N 1
ATOM 597 C CA . PRO A 1 73 ? 2.573 -16.522 10.197 1.00 87.38 73 PRO A CA 1
ATOM 598 C C . PRO A 1 73 ? 3.300 -15.576 9.228 1.00 87.38 73 PRO A C 1
ATOM 600 O O . PRO A 1 73 ? 3.939 -14.625 9.667 1.00 87.38 73 PRO A O 1
ATOM 603 N N . LYS A 1 74 ? 3.150 -15.792 7.913 1.00 85.62 74 LYS A N 1
ATOM 604 C CA . LYS A 1 74 ? 3.813 -15.002 6.861 1.00 85.62 74 LYS A CA 1
ATOM 605 C C . LYS A 1 74 ? 2.996 -13.792 6.384 1.00 85.62 74 LYS A C 1
ATOM 607 O O . LYS A 1 74 ? 3.557 -12.861 5.818 1.00 85.62 74 LYS A O 1
ATOM 612 N N . THR A 1 75 ? 1.681 -13.768 6.619 1.00 87.12 75 THR A N 1
ATOM 613 C CA . THR A 1 75 ? 0.820 -12.644 6.196 1.00 87.12 75 THR A CA 1
ATOM 614 C C . THR A 1 75 ? 0.964 -11.447 7.133 1.00 87.12 75 THR A C 1
ATOM 616 O O . THR A 1 75 ? 0.467 -11.437 8.260 1.00 87.12 75 THR A O 1
ATOM 619 N N . VAL A 1 76 ? 1.646 -10.407 6.680 1.00 91.31 76 VAL A N 1
ATOM 620 C CA . VAL A 1 76 ? 1.828 -9.142 7.406 1.00 91.31 76 VAL A CA 1
ATOM 621 C C . VAL A 1 76 ? 1.631 -7.990 6.438 1.00 91.31 76 VAL A C 1
ATOM 623 O O . VAL A 1 76 ? 1.527 -8.198 5.239 1.00 91.31 76 VAL A O 1
ATOM 626 N N . PHE A 1 77 ? 1.596 -6.749 6.916 1.00 90.56 77 PHE A N 1
ATOM 627 C CA . PHE A 1 77 ? 1.379 -5.632 5.997 1.00 90.56 77 PHE A CA 1
ATOM 628 C C . PHE A 1 77 ? 2.446 -5.564 4.882 1.00 90.56 77 PHE A C 1
ATOM 630 O O . PHE A 1 77 ? 2.118 -5.305 3.728 1.00 90.56 77 PHE A O 1
ATOM 637 N N . HIS A 1 78 ? 3.704 -5.904 5.192 1.00 89.31 78 HIS A N 1
ATOM 638 C CA . HIS A 1 78 ? 4.779 -5.971 4.197 1.00 89.31 78 HIS A CA 1
ATOM 639 C C . HIS A 1 78 ? 4.657 -7.153 3.217 1.00 89.31 78 HIS A C 1
ATOM 641 O O . HIS A 1 78 ? 5.224 -7.088 2.130 1.00 89.31 78 HIS A O 1
ATOM 647 N N . SER A 1 79 ? 3.883 -8.200 3.529 1.00 90.88 79 SER A N 1
ATOM 648 C CA . SER A 1 79 ? 3.711 -9.326 2.601 1.00 90.88 79 SER A CA 1
ATOM 649 C C . SER A 1 79 ? 2.960 -8.917 1.335 1.00 90.88 79 SER A C 1
ATOM 651 O O . SER A 1 79 ? 3.193 -9.502 0.290 1.00 90.88 79 SER A O 1
ATOM 653 N N . LEU A 1 80 ? 2.138 -7.859 1.381 1.00 90.62 80 LEU A N 1
ATOM 654 C CA . LEU A 1 80 ? 1.523 -7.281 0.179 1.00 90.62 80 LEU A CA 1
ATOM 655 C C . LEU A 1 80 ? 2.573 -6.816 -0.838 1.00 90.62 80 LEU A C 1
ATOM 657 O O . LEU A 1 80 ? 2.380 -6.964 -2.039 1.00 90.62 80 LEU A O 1
ATOM 661 N N . ARG A 1 81 ? 3.695 -6.270 -0.358 1.00 90.62 81 ARG A N 1
ATOM 662 C CA . ARG A 1 81 ? 4.791 -5.822 -1.220 1.00 90.62 81 ARG A CA 1
ATOM 663 C C . ARG A 1 81 ? 5.558 -7.000 -1.825 1.00 90.62 81 ARG A C 1
ATOM 665 O O . ARG A 1 81 ? 5.964 -6.898 -2.975 1.00 90.62 81 ARG A O 1
ATOM 672 N N . HIS A 1 82 ? 5.737 -8.091 -1.080 1.00 90.75 82 HIS A N 1
ATOM 673 C CA . HIS A 1 82 ? 6.302 -9.325 -1.636 1.00 90.75 82 HIS A CA 1
ATOM 674 C C . HIS A 1 82 ? 5.383 -9.910 -2.702 1.00 90.75 82 HIS A C 1
ATOM 676 O O . HIS A 1 82 ? 5.820 -10.074 -3.830 1.00 90.75 82 HIS A O 1
ATOM 682 N N . ASN A 1 83 ? 4.089 -10.046 -2.402 1.00 90.25 83 ASN A N 1
ATOM 683 C CA . ASN A 1 83 ? 3.103 -10.523 -3.369 1.00 90.25 83 ASN A CA 1
ATOM 684 C C . ASN A 1 83 ? 3.063 -9.660 -4.639 1.00 90.25 83 ASN A C 1
ATOM 686 O O . ASN A 1 83 ? 2.862 -10.187 -5.724 1.00 90.25 83 ASN A O 1
ATOM 690 N N . PHE A 1 84 ? 3.247 -8.339 -4.519 1.00 90.88 84 PHE A N 1
ATOM 691 C CA . PHE A 1 84 ? 3.355 -7.464 -5.685 1.00 90.88 84 PHE A CA 1
ATOM 692 C C . PHE A 1 84 ? 4.585 -7.801 -6.536 1.00 90.88 84 PHE A C 1
ATOM 694 O O . PHE A 1 84 ? 4.443 -7.930 -7.744 1.00 90.88 84 PHE A O 1
ATOM 701 N N . LYS A 1 85 ? 5.765 -7.989 -5.927 1.00 90.50 85 LYS A N 1
ATOM 702 C CA . LYS A 1 85 ? 6.970 -8.417 -6.655 1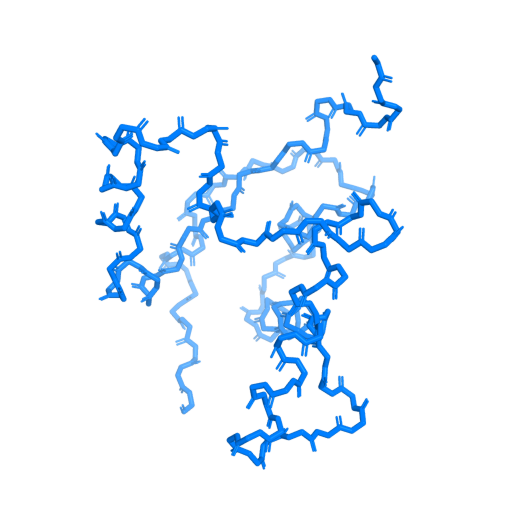.00 90.50 85 LYS A CA 1
ATOM 703 C C . LYS A 1 85 ? 6.767 -9.780 -7.319 1.00 90.50 85 LYS A C 1
ATOM 705 O O . LYS A 1 85 ? 7.011 -9.901 -8.510 1.00 90.50 85 LYS A O 1
ATOM 710 N N . ASP A 1 86 ? 6.259 -10.757 -6.575 1.00 90.69 86 ASP A N 1
ATOM 711 C CA . ASP A 1 86 ? 6.025 -12.110 -7.086 1.00 90.69 86 ASP A CA 1
ATOM 712 C C . ASP A 1 86 ? 5.024 -12.094 -8.256 1.00 90.69 86 ASP A C 1
ATOM 714 O O . ASP A 1 86 ? 5.188 -12.817 -9.231 1.00 90.69 86 ASP A O 1
ATOM 718 N N . ALA A 1 87 ? 4.003 -11.230 -8.205 1.00 90.31 87 ALA A N 1
ATOM 719 C CA . ALA A 1 87 ? 3.056 -11.054 -9.305 1.00 90.31 87 ALA A CA 1
ATOM 720 C C . ALA A 1 87 ? 3.687 -10.409 -10.550 1.00 90.31 87 ALA A C 1
ATOM 722 O O . ALA A 1 87 ? 3.302 -10.756 -11.665 1.00 90.31 87 ALA A O 1
ATOM 723 N N . LEU A 1 88 ? 4.639 -9.484 -10.380 1.00 90.00 88 LEU A N 1
ATOM 724 C CA . LEU A 1 88 ? 5.401 -8.927 -11.502 1.00 90.00 88 LEU A CA 1
ATOM 725 C C . LEU A 1 88 ? 6.282 -9.999 -12.155 1.00 90.00 88 LEU A C 1
ATOM 727 O O . LEU A 1 88 ? 6.303 -10.104 -13.380 1.00 90.00 88 LEU A O 1
ATOM 731 N N . ASP A 1 89 ? 6.953 -10.805 -11.335 1.00 89.44 89 ASP A N 1
ATOM 732 C CA . ASP A 1 89 ? 7.829 -11.889 -11.778 1.00 89.44 89 ASP A CA 1
ATOM 733 C C . ASP A 1 89 ? 7.055 -12.970 -12.542 1.00 89.44 89 ASP A C 1
ATOM 735 O O . ASP A 1 89 ? 7.349 -13.254 -13.703 1.00 89.44 89 ASP A O 1
ATOM 739 N N . MET A 1 90 ? 5.959 -13.470 -11.961 1.00 90.00 90 MET A N 1
ATOM 740 C CA . MET A 1 90 ? 5.050 -14.404 -12.642 1.00 90.00 90 MET A CA 1
ATOM 741 C C . MET A 1 90 ? 4.432 -13.810 -13.915 1.00 90.00 90 MET A C 1
ATOM 743 O O . MET A 1 90 ? 4.090 -14.545 -14.838 1.00 90.00 90 MET A O 1
ATOM 747 N N . GLY A 1 91 ? 4.281 -12.484 -13.972 1.00 89.06 91 GLY A N 1
ATOM 748 C CA . GLY A 1 91 ? 3.820 -11.763 -15.154 1.00 89.06 91 GLY A CA 1
ATOM 749 C C . GLY A 1 91 ? 4.873 -11.628 -16.256 1.00 89.06 91 GLY A C 1
ATOM 750 O O . GLY A 1 91 ? 4.545 -11.106 -17.316 1.00 89.06 91 GLY A O 1
ATOM 751 N N . GLY A 1 92 ? 6.120 -12.061 -16.044 1.00 88.38 92 GLY A N 1
ATOM 752 C CA . GLY A 1 92 ? 7.204 -11.905 -17.018 1.00 88.38 92 GLY A CA 1
ATOM 753 C C . GLY A 1 92 ? 7.621 -10.445 -17.216 1.00 88.38 92 GLY A C 1
ATOM 754 O O . GLY A 1 92 ? 7.985 -10.032 -18.323 1.00 88.38 92 GLY A O 1
ATOM 755 N N . VAL A 1 93 ? 7.501 -9.632 -16.165 1.00 87.75 93 VAL A N 1
ATOM 756 C CA . VAL A 1 93 ? 7.922 -8.230 -16.165 1.00 87.75 93 VAL A CA 1
ATOM 757 C C . VAL A 1 93 ? 9.426 -8.192 -15.954 1.00 87.75 93 VAL A C 1
ATOM 759 O O . VAL A 1 93 ? 9.929 -8.753 -14.991 1.00 87.75 93 VAL A O 1
ATOM 762 N N . GLU A 1 94 ? 10.144 -7.501 -16.829 1.00 88.06 94 GLU A N 1
ATOM 763 C CA . GLU A 1 94 ? 11.600 -7.377 -16.736 1.00 88.06 94 GLU A CA 1
ATOM 764 C C . GLU A 1 94 ? 12.051 -6.834 -15.367 1.00 88.06 94 GLU A C 1
ATOM 766 O O . GLU A 1 94 ? 11.487 -5.850 -14.876 1.00 88.06 94 GLU A O 1
ATOM 771 N N . ASP A 1 95 ? 13.096 -7.430 -14.786 1.00 85.44 95 ASP A N 1
ATOM 772 C CA . ASP A 1 95 ? 13.651 -7.075 -13.471 1.00 85.44 95 ASP A CA 1
ATOM 773 C C . ASP A 1 95 ? 13.908 -5.575 -13.313 1.00 85.44 95 ASP A C 1
ATOM 775 O O . ASP A 1 95 ? 13.605 -4.990 -12.272 1.00 85.44 95 ASP A O 1
ATOM 779 N N . SER A 1 96 ? 14.375 -4.918 -14.380 1.00 83.62 96 SER A N 1
ATOM 780 C CA . SER A 1 96 ? 14.599 -3.473 -14.393 1.00 83.62 96 SER A CA 1
ATOM 781 C C . SER A 1 96 ? 13.310 -2.694 -14.084 1.00 83.62 96 SER A C 1
ATOM 783 O O . SER A 1 96 ? 13.310 -1.785 -13.252 1.00 83.62 96 SER A O 1
ATOM 785 N N . HIS A 1 97 ? 12.177 -3.080 -14.676 1.00 85.19 97 HIS A N 1
ATOM 786 C CA . HIS A 1 97 ? 10.869 -2.492 -14.394 1.00 85.19 97 HIS A CA 1
ATOM 787 C C . HIS A 1 97 ? 10.356 -2.869 -13.000 1.00 85.19 97 HIS A C 1
ATOM 789 O O . HIS A 1 97 ? 9.740 -2.031 -12.332 1.00 85.19 97 HIS A O 1
ATOM 795 N N . GLN A 1 98 ? 10.626 -4.087 -12.525 1.00 86.69 98 GLN A N 1
ATOM 796 C CA . GLN A 1 98 ? 10.259 -4.485 -11.164 1.00 86.69 98 GLN A CA 1
ATOM 797 C C . GLN A 1 98 ? 10.978 -3.625 -10.121 1.00 86.69 98 GLN A C 1
ATOM 799 O O . GLN A 1 98 ? 10.343 -3.076 -9.213 1.00 86.69 98 GLN A O 1
ATOM 804 N N . ASP A 1 99 ? 12.287 -3.438 -10.279 1.00 85.12 99 ASP A N 1
ATOM 805 C CA . ASP A 1 99 ? 13.111 -2.640 -9.376 1.00 85.12 99 ASP A CA 1
ATOM 806 C C . ASP A 1 99 ? 12.743 -1.157 -9.416 1.00 85.12 99 ASP A C 1
ATOM 808 O O . ASP A 1 99 ? 12.740 -0.506 -8.365 1.00 85.12 99 ASP A O 1
ATOM 812 N N . ALA A 1 100 ? 12.320 -0.639 -10.575 1.00 83.81 100 ALA A N 1
ATOM 813 C CA . ALA A 1 100 ? 11.740 0.699 -10.704 1.00 83.81 100 ALA A CA 1
ATOM 814 C C . ALA A 1 100 ? 10.519 0.897 -9.795 1.00 83.81 100 ALA A C 1
ATOM 816 O O . ALA A 1 100 ? 10.400 1.894 -9.071 1.00 83.81 100 ALA A O 1
ATOM 817 N N . LEU A 1 101 ? 9.587 -0.058 -9.852 1.00 86.44 101 LEU A N 1
ATOM 818 C CA . LEU A 1 101 ? 8.314 -0.012 -9.135 1.00 86.44 101 LEU A CA 1
ATOM 819 C C . LEU A 1 101 ? 8.520 -0.256 -7.638 1.00 86.44 101 LEU A C 1
ATOM 821 O O . LEU A 1 101 ? 7.900 0.400 -6.790 1.00 86.44 101 LEU A O 1
ATOM 825 N N . MET A 1 102 ? 9.437 -1.161 -7.303 1.00 86.44 102 MET A N 1
ATOM 826 C CA . MET A 1 102 ? 9.803 -1.481 -5.931 1.00 86.44 102 MET A CA 1
ATOM 827 C C . MET A 1 102 ? 10.654 -0.373 -5.301 1.00 86.44 102 MET A C 1
ATOM 829 O O . MET A 1 102 ? 10.514 -0.113 -4.102 1.00 86.44 102 MET A O 1
ATOM 833 N N . GLY A 1 103 ? 11.452 0.351 -6.081 1.00 83.12 103 GLY A N 1
ATOM 834 C CA . GLY A 1 103 ? 12.403 1.348 -5.595 1.00 83.12 103 GLY A CA 1
ATOM 835 C C . GLY A 1 103 ? 13.635 0.711 -4.954 1.00 83.12 103 GLY A C 1
ATOM 836 O O . GLY A 1 103 ? 14.030 1.132 -3.866 1.00 83.12 103 GLY A O 1
ATOM 837 N N . HIS A 1 104 ? 14.183 -0.334 -5.578 1.00 82.69 104 HIS A N 1
ATOM 838 C CA . HIS A 1 104 ? 15.464 -0.927 -5.183 1.00 82.69 104 HIS A CA 1
ATOM 839 C C . HIS A 1 104 ? 16.638 -0.113 -5.756 1.00 82.69 104 HIS A C 1
ATOM 841 O O . HIS A 1 104 ? 16.520 0.532 -6.796 1.00 82.69 104 HIS A O 1
ATOM 847 N N . THR A 1 105 ? 17.751 -0.074 -5.023 1.00 60.38 105 THR A N 1
ATOM 848 C CA . THR A 1 105 ? 18.873 0.863 -5.228 1.00 60.38 105 THR A CA 1
ATOM 849 C C . THR A 1 105 ? 19.712 0.615 -6.478 1.00 60.38 105 THR A C 1
ATOM 851 O O . THR A 1 105 ? 20.424 1.525 -6.893 1.00 60.38 105 THR A O 1
ATOM 854 N N . ASP A 1 106 ? 19.598 -0.552 -7.108 1.00 55.44 106 ASP A N 1
ATOM 855 C CA . ASP A 1 106 ? 20.428 -0.927 -8.265 1.00 55.44 106 ASP A CA 1
ATOM 856 C C . ASP A 1 106 ? 19.887 -0.383 -9.598 1.00 55.44 106 ASP A C 1
ATOM 858 O O . ASP A 1 106 ? 20.454 -0.586 -10.673 1.00 55.44 106 ASP A O 1
ATOM 862 N N . TYR A 1 107 ? 18.796 0.378 -9.535 1.00 49.44 107 TYR A N 1
ATOM 863 C CA . TYR A 1 107 ? 18.082 0.845 -10.705 1.00 49.44 107 TYR A CA 1
ATOM 864 C C . TYR A 1 107 ? 18.717 2.077 -11.373 1.00 49.44 107 TYR A C 1
ATOM 866 O O . TYR A 1 107 ? 18.658 3.210 -10.880 1.00 49.44 107 TYR A O 1
ATOM 874 N N . LYS A 1 108 ? 19.237 1.873 -12.588 1.00 45.59 108 LYS A N 1
ATOM 875 C CA . LYS A 1 108 ? 19.545 2.941 -13.549 1.00 45.59 108 LYS A CA 1
ATOM 876 C C . LYS A 1 108 ? 18.282 3.278 -14.355 1.00 45.59 108 LYS A C 1
ATOM 878 O O . LYS A 1 108 ? 17.850 2.479 -15.168 1.00 45.59 108 LYS A O 1
ATOM 883 N N . LYS A 1 109 ? 17.708 4.470 -14.127 1.00 44.19 109 LYS A N 1
ATOM 884 C CA . LYS A 1 109 ? 16.676 5.174 -14.936 1.00 44.19 109 LYS A CA 1
ATOM 885 C C . LYS A 1 109 ? 15.966 4.344 -16.042 1.00 44.19 109 LYS A C 1
ATOM 887 O O . LYS A 1 109 ? 16.138 4.646 -17.220 1.00 44.19 109 LYS A O 1
ATOM 892 N N . ALA A 1 110 ? 15.083 3.405 -15.724 1.00 44.50 110 ALA A N 1
ATOM 893 C CA . ALA A 1 110 ? 14.023 3.038 -16.674 1.00 44.50 110 ALA A CA 1
ATOM 894 C C . ALA A 1 110 ? 12.917 4.114 -16.673 1.00 44.50 110 ALA A C 1
ATOM 896 O O . ALA A 1 110 ? 12.618 4.794 -15.675 1.00 44.50 110 ALA A O 1
ATOM 897 N N . LYS A 1 111 ? 12.359 4.346 -17.856 1.00 40.53 111 LYS A N 1
ATOM 898 C CA . LYS A 1 111 ? 11.255 5.276 -18.059 1.00 40.53 111 LYS A CA 1
ATOM 899 C C . LYS A 1 111 ? 9.995 4.570 -17.571 1.00 40.53 111 LYS A C 1
ATOM 901 O O . LYS A 1 111 ? 9.657 3.511 -18.088 1.00 40.53 111 LYS A O 1
ATOM 906 N N . SER A 1 112 ? 9.316 5.147 -16.576 1.00 41.62 112 SER A N 1
ATOM 907 C CA . SER A 1 112 ? 7.961 4.742 -16.180 1.00 41.62 112 SER A CA 1
ATOM 908 C C . SER A 1 112 ? 7.060 4.917 -17.400 1.00 41.62 112 SER A C 1
ATOM 910 O O . SER A 1 112 ? 6.606 6.019 -17.699 1.00 41.62 112 SER A O 1
ATOM 912 N N . THR A 1 113 ? 6.927 3.851 -18.178 1.00 39.47 113 THR A N 1
ATOM 913 C CA . THR A 1 113 ? 6.163 3.839 -19.419 1.00 39.47 113 THR A CA 1
ATOM 914 C C . THR A 1 113 ? 4.867 3.106 -19.113 1.00 39.47 113 THR A C 1
ATOM 916 O O . THR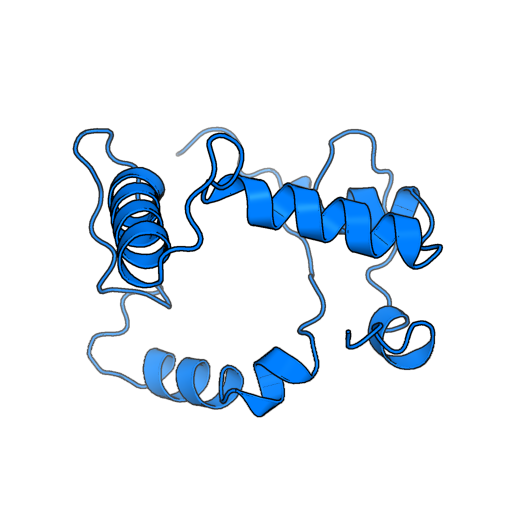 A 1 113 ? 4.883 2.066 -18.455 1.00 39.47 113 THR A O 1
ATOM 919 N N . TYR A 1 114 ? 3.748 3.659 -19.577 1.00 40.75 114 TYR A N 1
ATOM 920 C CA . TYR A 1 114 ? 2.372 3.166 -19.427 1.00 40.75 114 TYR A CA 1
ATOM 921 C C . TYR A 1 114 ? 2.117 1.758 -20.023 1.00 40.75 114 TYR A C 1
ATOM 923 O O . TYR A 1 114 ? 0.976 1.364 -20.211 1.00 40.75 114 TYR A O 1
ATOM 931 N N . VAL A 1 115 ? 3.159 0.968 -20.290 1.00 40.66 115 VAL A N 1
ATOM 932 C CA . VAL A 1 115 ? 3.091 -0.355 -20.934 1.00 40.66 115 VAL A CA 1
ATOM 933 C C . VAL A 1 115 ? 2.459 -1.409 -20.020 1.00 40.66 115 VAL A C 1
ATOM 935 O O . VAL A 1 115 ? 1.940 -2.412 -20.499 1.00 40.66 115 VAL A O 1
ATOM 938 N N . PHE A 1 116 ? 2.464 -1.188 -18.700 1.00 44.12 116 PHE A N 1
ATOM 939 C CA . PHE A 1 116 ? 1.995 -2.191 -17.741 1.00 44.12 116 PHE A CA 1
ATOM 940 C C . PHE A 1 116 ? 0.505 -2.534 -17.903 1.00 44.12 116 PHE A C 1
ATOM 942 O O . PHE A 1 116 ? 0.122 -3.679 -17.699 1.00 44.12 116 PHE A O 1
ATOM 949 N N . CYS A 1 117 ? -0.329 -1.562 -18.292 1.00 39.97 117 CYS A N 1
ATOM 950 C CA . CYS A 1 117 ? -1.772 -1.776 -18.432 1.00 39.97 117 CYS A CA 1
ATOM 951 C C . CYS A 1 117 ? -2.142 -2.490 -19.745 1.00 39.97 117 CYS A C 1
ATOM 953 O O . CYS A 1 117 ? -3.136 -3.205 -19.787 1.00 39.97 117 CYS A O 1
ATOM 955 N N . GLU A 1 118 ? -1.345 -2.319 -20.804 1.00 37.19 118 GLU A N 1
ATOM 956 C CA . GLU A 1 118 ? -1.653 -2.864 -22.135 1.00 37.19 118 GLU A CA 1
ATOM 957 C C . GLU A 1 118 ? -1.019 -4.237 -22.389 1.00 37.19 118 GLU A C 1
ATOM 959 O O . GLU A 1 118 ? -1.604 -5.054 -23.095 1.00 37.19 118 GLU A O 1
ATOM 964 N N . LYS A 1 119 ? 0.162 -4.519 -21.820 1.00 43.69 119 LYS A N 1
ATOM 965 C CA . LYS A 1 119 ? 0.928 -5.733 -22.158 1.00 43.69 119 LYS A CA 1
ATOM 966 C C . LYS A 1 119 ? 0.657 -6.933 -21.243 1.00 43.69 119 LYS A C 1
ATOM 968 O O . LYS A 1 119 ? 0.845 -8.067 -21.672 1.00 43.69 119 LYS A O 1
ATOM 973 N N . TYR A 1 120 ? 0.211 -6.702 -20.008 1.00 48.12 120 TYR A N 1
ATOM 974 C CA . TYR A 1 120 ? 0.027 -7.755 -19.003 1.00 48.12 120 TYR A CA 1
ATOM 975 C C . TYR A 1 120 ? -1.368 -7.652 -18.365 1.00 48.12 120 TYR A C 1
ATOM 977 O O . TYR A 1 120 ? -1.504 -7.092 -17.273 1.00 48.12 120 TYR A O 1
ATOM 985 N N . PRO A 1 121 ? -2.429 -8.155 -19.028 1.00 39.72 121 PRO A N 1
ATOM 986 C CA . PRO A 1 121 ? -3.733 -8.298 -18.394 1.00 39.72 121 PRO A CA 1
ATOM 987 C C . PRO A 1 121 ? -3.575 -9.238 -17.195 1.00 39.72 121 PRO A C 1
ATOM 989 O O . PRO A 1 121 ? -3.276 -10.420 -17.337 1.00 39.72 121 PRO A O 1
ATOM 992 N N . VAL A 1 122 ? -3.692 -8.674 -15.996 1.00 46.19 122 VAL A N 1
ATOM 993 C CA . VAL A 1 122 ? -3.514 -9.388 -14.730 1.00 46.19 122 VAL A CA 1
ATOM 994 C C . VAL A 1 122 ? -4.358 -10.660 -14.663 1.00 46.19 122 VAL A C 1
ATOM 996 O O . VAL A 1 122 ? -5.569 -10.647 -14.893 1.00 46.19 122 VAL A O 1
ATOM 999 N N . PHE A 1 123 ? -3.700 -11.745 -14.259 1.00 37.19 123 PHE A N 1
ATOM 1000 C CA . PHE A 1 123 ? -4.330 -12.990 -13.852 1.00 37.19 123 PHE A CA 1
ATOM 1001 C C . PHE A 1 123 ? -5.305 -12.716 -12.705 1.00 37.19 123 PHE A C 1
ATOM 1003 O O . PHE A 1 123 ? -4.914 -12.448 -11.568 1.00 37.19 123 PHE A O 1
ATOM 1010 N N . THR A 1 124 ? -6.593 -12.776 -13.021 1.00 29.50 124 THR A N 1
ATOM 1011 C CA . THR A 1 124 ? -7.625 -13.038 -12.024 1.00 29.50 124 THR A CA 1
ATOM 1012 C C . THR A 1 124 ? -7.570 -14.533 -11.733 1.00 29.50 124 THR A C 1
ATOM 1014 O O . THR A 1 124 ? -7.571 -15.346 -12.656 1.00 29.50 124 THR A O 1
ATOM 1017 N N . ARG A 1 125 ? -7.430 -14.889 -10.458 1.00 29.98 125 ARG A N 1
ATOM 1018 C CA . ARG A 1 125 ? -7.750 -16.233 -9.984 1.00 29.98 125 ARG A CA 1
ATOM 1019 C C . ARG A 1 125 ? -9.131 -16.193 -9.357 1.00 29.98 125 ARG A C 1
ATOM 1021 O O . ARG A 1 125 ? -9.426 -15.156 -8.718 1.00 29.98 125 ARG A O 1
#

Secondary structure (DSSP, 8-state):
--S---GGG----PPPHHHHHTTHHHHHHHHHHSTT--S-S-TT----TTS-HHHHHHHHHHHHHHHTT---TT-STTHHHHHHHHHHHHTT--HHHHHHHHT-TT-------THHHHH------

pLDDT: mean 77.87, std 19.3, range [29.5, 96.06]